Protein AF-A0A6I7XNF9-F1 (afdb_monomer)

Nearest PDB structures (fol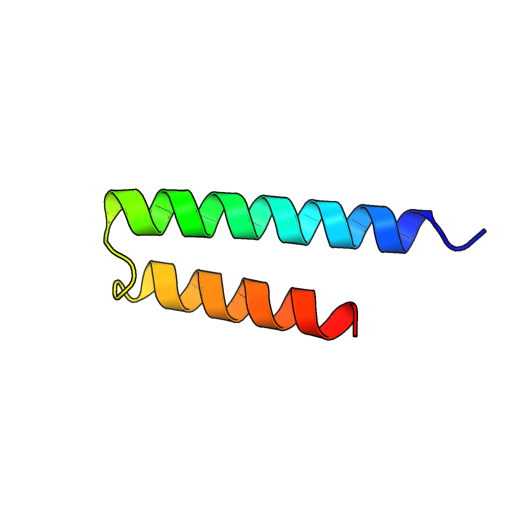dseek):
  2c0s-assembly1_A  TM=9.755E-01  e=5.371E-02  Bacillus anthracis str. Ames
  6gfo-assembly1_F  TM=9.742E-01  e=1.249E+00  Thermosynechococcus vestitus BP-1
  5nfd-assembly2_B  TM=9.353E-01  e=8.939E-01  Homo sapiens
  5npl-assembly1_A  TM=9.464E-01  e=1.093E+00  Microcystis aeruginosa PCC 7806
  7tzb-assembly1_B  TM=5.640E-01  e=6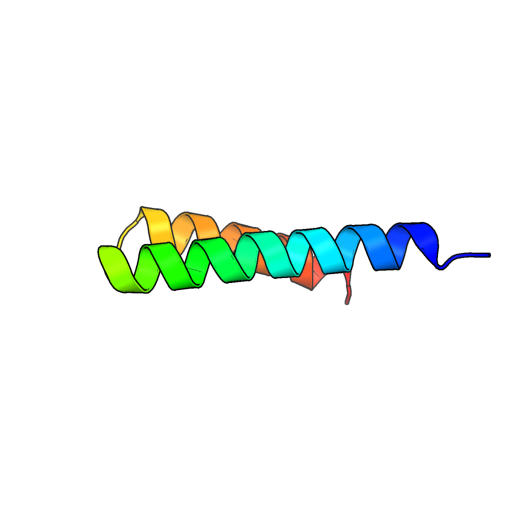.230E+00  Homo sapiens

Solvent-accessible surface area (backbone atoms only — not comparable to full-atom values): 2777 Å² total; per-residue (Å²): 142,73,60,70,65,56,53,53,52,51,54,51,46,53,52,44,49,51,51,26,53,52,41,23,73,77,64,33,72,84,29,70,67,23,45,56,39,47,55,52,41,51,58,54,54,61,72,75,105

Sequence (49 aa):
MCCLQCESLVVEIEKIRGLMVFTALEKGFTDPKTIEISQKLDQLLNRTN

pLDDT: mean 90.18, std 14.27, range [45.28, 98.69]

Foldseek 3Di:
DPVPVVVVLVVVLVVLVVVLVVCCVVPNCPPPVSVVSVVVSVVSVVVVD

Radius of gyration: 12.28 Å; Cα contacts (8 Å, |Δi|>4): 27; chains: 1; bounding box: 28×20×35 Å

Mean predicted aligned error: 4.76 Å

Secondary structure (DSSP, 8-state):
--HHHHHHHHHHHHHHHHHHHHHHHHH-TTSHHHHHHHHHHHHHHTT--

Structure (mmCIF, N/CA/C/O backbone):
data_AF-A0A6I7XNF9-F1
#
_entry.id   AF-A0A6I7XNF9-F1
#
loop_
_atom_site.group_PDB
_atom_site.id
_atom_site.type_symbol
_atom_site.label_atom_id
_atom_site.label_alt_id
_atom_site.label_comp_id
_atom_site.label_asym_id
_atom_site.label_entity_id
_atom_site.label_seq_id
_atom_site.pdbx_PDB_ins_code
_atom_site.Cartn_x
_atom_site.Cartn_y
_atom_site.Cartn_z
_atom_site.occupancy
_atom_site.B_iso_or_equiv
_atom_site.auth_seq_id
_atom_site.auth_comp_id
_atom_site.auth_asym_id
_atom_site.auth_atom_id
_atom_site.pdbx_PDB_model_num
ATOM 1 N N . MET A 1 1 ? 17.982 -1.271 -24.835 1.00 45.28 1 MET A N 1
ATOM 2 C CA . MET A 1 1 ? 17.325 -0.022 -24.395 1.00 45.28 1 MET A CA 1
ATOM 3 C C . MET A 1 1 ? 16.000 -0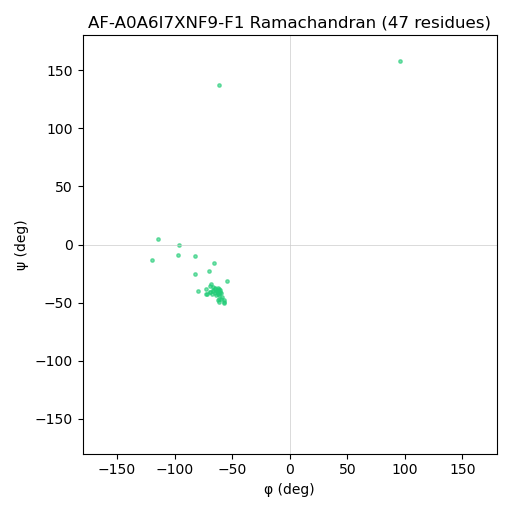.417 -23.731 1.00 45.28 1 MET A C 1
ATOM 5 O O . MET A 1 1 ? 14.972 -0.388 -24.381 1.00 45.28 1 MET A O 1
ATOM 9 N N . CYS A 1 2 ? 16.046 -0.930 -22.493 1.00 54.25 2 CYS A N 1
ATOM 10 C CA . CYS A 1 2 ? 14.879 -1.490 -21.773 1.00 54.25 2 CYS A CA 1
ATOM 11 C C . CYS A 1 2 ? 14.509 -0.657 -20.520 1.00 54.25 2 CYS A C 1
ATOM 13 O O . CYS A 1 2 ? 13.641 -1.025 -19.742 1.00 54.25 2 CYS A O 1
ATOM 15 N N . CYS A 1 3 ? 15.195 0.470 -20.297 1.00 60.97 3 CYS A N 1
ATOM 16 C CA . CYS A 1 3 ? 15.233 1.140 -18.994 1.00 60.97 3 CYS A CA 1
ATOM 17 C C . CYS A 1 3 ? 14.021 2.052 -18.719 1.00 60.97 3 CYS A C 1
ATOM 19 O O . CYS A 1 3 ? 13.645 2.221 -17.566 1.00 60.97 3 CYS A O 1
ATOM 21 N N . LEU A 1 4 ? 13.357 2.577 -19.759 1.00 60.03 4 LEU A N 1
ATOM 22 C CA . LEU A 1 4 ? 12.252 3.542 -19.610 1.00 60.03 4 LEU A CA 1
ATOM 23 C C . LEU A 1 4 ? 10.994 2.946 -18.951 1.00 60.03 4 LEU A C 1
ATOM 25 O O . LEU A 1 4 ? 10.324 3.619 -18.173 1.00 60.03 4 LEU A O 1
ATOM 29 N N . GLN A 1 5 ? 10.663 1.681 -19.239 1.00 60.41 5 GLN A N 1
ATOM 30 C CA . GLN A 1 5 ? 9.501 1.019 -18.628 1.00 60.41 5 GLN A CA 1
ATOM 31 C C . GLN A 1 5 ? 9.743 0.680 -17.153 1.00 60.41 5 GLN A C 1
ATOM 33 O O . GLN A 1 5 ? 8.842 0.860 -16.334 1.00 60.41 5 GLN A O 1
ATOM 38 N N . CYS A 1 6 ? 10.961 0.256 -16.801 1.00 65.06 6 CYS A N 1
ATOM 39 C CA . CYS A 1 6 ? 11.334 -0.005 -15.411 1.00 65.06 6 CYS A CA 1
ATOM 40 C C . CYS A 1 6 ? 11.322 1.281 -14.574 1.00 65.06 6 CYS A C 1
ATOM 42 O O . CYS A 1 6 ? 10.796 1.278 -13.465 1.00 65.06 6 CYS A O 1
ATOM 44 N N . GLU A 1 7 ? 11.829 2.392 -15.117 1.00 74.50 7 GLU A N 1
ATOM 45 C CA . GLU A 1 7 ? 11.780 3.699 -14.449 1.00 74.50 7 GLU A CA 1
ATOM 46 C C . GLU A 1 7 ? 10.338 4.157 -14.195 1.00 74.50 7 GLU A C 1
ATOM 48 O O . GLU A 1 7 ? 10.012 4.595 -13.091 1.00 74.50 7 GLU A O 1
ATOM 53 N N . SER A 1 8 ? 9.446 3.991 -15.178 1.00 84.81 8 SER A N 1
ATOM 54 C CA . SER A 1 8 ? 8.031 4.349 -15.020 1.00 84.81 8 SER A CA 1
ATOM 55 C C . SER A 1 8 ? 7.339 3.535 -13.923 1.00 84.81 8 SER A C 1
ATOM 57 O O . SER A 1 8 ? 6.556 4.094 -13.154 1.00 84.81 8 SER A O 1
ATOM 59 N N . LEU A 1 9 ? 7.621 2.232 -13.836 1.00 89.56 9 LEU A N 1
ATOM 60 C CA . LEU A 1 9 ? 7.011 1.352 -12.838 1.00 89.56 9 LEU A CA 1
ATOM 61 C C . LEU A 1 9 ? 7.505 1.673 -11.421 1.00 89.56 9 LEU A C 1
ATOM 63 O O . LEU A 1 9 ? 6.705 1.736 -10.490 1.00 89.56 9 LEU A O 1
ATOM 67 N N . VAL A 1 10 ? 8.801 1.951 -11.261 1.00 92.12 10 VAL A N 1
ATOM 68 C CA . VAL A 1 10 ? 9.380 2.361 -9.971 1.00 92.12 10 VAL A CA 1
ATOM 69 C C . VAL A 1 10 ? 8.767 3.678 -9.485 1.0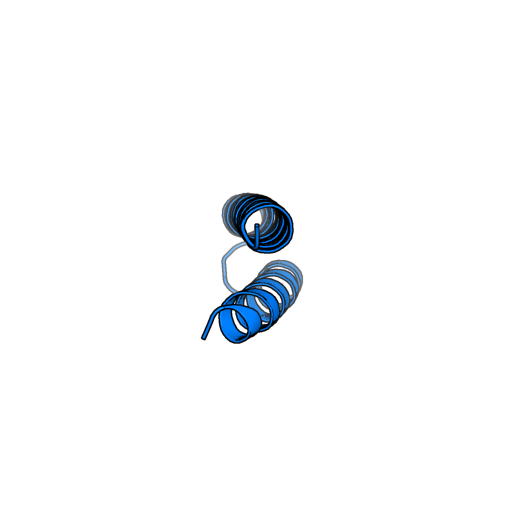0 92.12 10 VAL A C 1
ATOM 71 O O . VAL A 1 10 ? 8.403 3.792 -8.315 1.00 92.12 10 VAL A O 1
ATOM 74 N N . VAL A 1 11 ? 8.580 4.658 -10.375 1.00 93.62 11 VAL A N 1
ATOM 75 C CA . VAL A 1 11 ? 7.931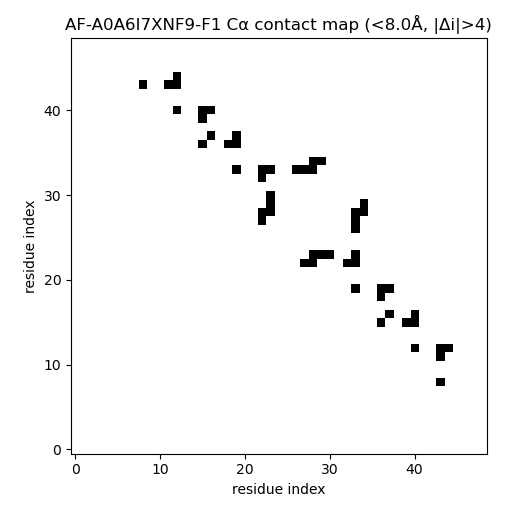 5.933 -10.021 1.00 93.62 11 VAL A CA 1
ATOM 76 C C . VAL A 1 11 ? 6.487 5.722 -9.558 1.00 93.62 11 VAL A C 1
ATOM 78 O O . VAL A 1 11 ? 6.034 6.391 -8.627 1.00 93.62 11 VAL A O 1
ATOM 81 N N . GLU A 1 12 ? 5.747 4.812 -10.189 1.00 94.69 12 GLU A N 1
ATOM 82 C CA . GLU A 1 12 ? 4.373 4.495 -9.792 1.00 94.69 12 GLU A CA 1
ATOM 83 C C . GLU A 1 12 ? 4.315 3.797 -8.424 1.00 94.69 12 GLU A C 1
ATOM 85 O O . GLU A 1 12 ? 3.507 4.182 -7.575 1.00 94.69 12 GLU A O 1
ATOM 90 N N . ILE A 1 13 ? 5.223 2.847 -8.174 1.00 96.12 13 ILE A N 1
ATOM 91 C CA . ILE A 1 13 ? 5.376 2.169 -6.878 1.00 96.12 13 ILE A CA 1
ATOM 92 C C . ILE A 1 13 ? 5.626 3.190 -5.765 1.00 96.12 13 ILE A C 1
ATOM 94 O O . ILE A 1 13 ? 4.929 3.173 -4.751 1.00 96.12 13 ILE A O 1
ATOM 98 N N . GLU A 1 14 ? 6.566 4.117 -5.957 1.00 96.88 14 GLU A N 1
ATOM 99 C CA . GLU A 1 14 ? 6.908 5.100 -4.925 1.00 96.88 14 GLU A CA 1
ATOM 100 C C . GLU A 1 14 ? 5.783 6.118 -4.678 1.00 96.88 14 GLU A C 1
ATOM 102 O O . GLU A 1 14 ? 5.523 6.492 -3.531 1.00 96.88 14 GLU A O 1
ATOM 107 N N . LYS A 1 15 ? 5.025 6.499 -5.715 1.00 97.31 15 LYS A N 1
ATOM 108 C CA . LYS A 1 15 ? 3.816 7.325 -5.547 1.00 97.31 15 LYS A CA 1
ATOM 109 C C . LYS A 1 15 ? 2.754 6.620 -4.703 1.00 97.31 15 LYS A C 1
ATOM 111 O O . LYS A 1 15 ? 2.210 7.221 -3.774 1.00 97.31 15 LYS A O 1
ATOM 116 N N . ILE A 1 16 ? 2.457 5.357 -5.011 1.00 97.94 16 ILE A N 1
ATOM 117 C CA . ILE A 1 16 ? 1.454 4.572 -4.279 1.00 97.94 16 ILE A CA 1
ATOM 118 C C . ILE A 1 16 ? 1.923 4.305 -2.842 1.00 97.94 16 ILE A C 1
ATOM 120 O O . ILE A 1 16 ? 1.130 4.443 -1.909 1.00 97.94 16 ILE A O 1
ATOM 124 N N . ARG A 1 17 ? 3.214 4.005 -2.638 1.00 98.12 17 ARG A N 1
ATOM 125 C CA . ARG A 1 17 ? 3.826 3.851 -1.309 1.00 98.12 17 ARG A CA 1
ATOM 126 C C . ARG A 1 17 ? 3.647 5.117 -0.470 1.00 98.12 17 ARG A C 1
ATOM 128 O O . ARG A 1 17 ? 3.204 5.024 0.675 1.00 98.12 17 ARG A O 1
ATOM 135 N N . GLY A 1 18 ? 3.936 6.289 -1.039 1.00 98.19 18 GLY A N 1
ATOM 136 C CA . GLY A 1 18 ? 3.743 7.574 -0.364 1.00 98.19 18 GLY A CA 1
ATOM 137 C C . GLY A 1 18 ? 2.287 7.806 0.050 1.00 98.19 18 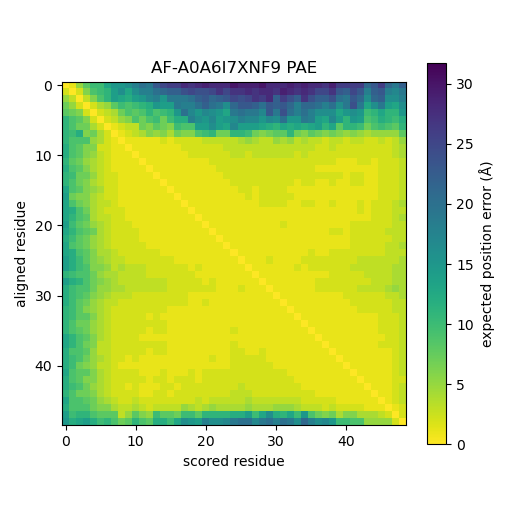GLY A C 1
ATOM 138 O O . GLY A 1 18 ? 2.021 8.168 1.196 1.00 98.19 18 GLY A O 1
ATOM 139 N N . LEU A 1 19 ? 1.338 7.516 -0.846 1.00 98.38 19 LEU A N 1
ATOM 140 C CA . LEU A 1 19 ? -0.094 7.625 -0.555 1.00 98.38 19 LEU A CA 1
ATOM 141 C C . LEU A 1 19 ? -0.539 6.668 0.562 1.00 98.38 19 LEU A C 1
ATOM 143 O O . LEU A 1 19 ? -1.338 7.055 1.417 1.00 98.38 19 LEU A O 1
ATOM 147 N N . MET A 1 20 ? -0.023 5.436 0.573 1.00 98.50 20 MET A N 1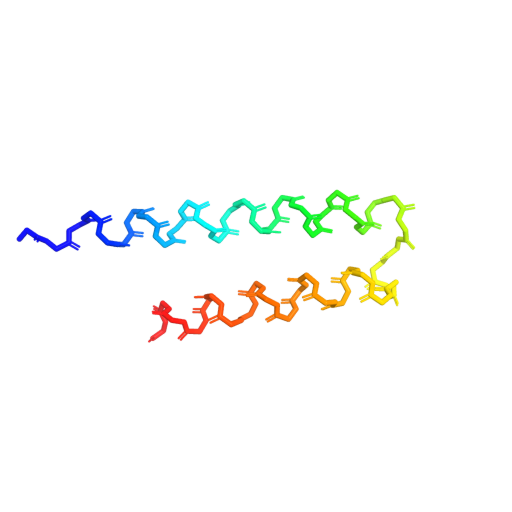
ATOM 148 C CA . MET A 1 20 ? -0.320 4.449 1.613 1.00 98.50 20 MET A CA 1
ATOM 149 C C . MET A 1 20 ? 0.141 4.943 2.983 1.00 98.50 20 MET A C 1
ATOM 151 O O . MET A 1 20 ? -0.647 4.928 3.923 1.00 98.50 20 MET A O 1
ATOM 155 N N . VAL A 1 21 ? 1.392 5.408 3.087 1.00 98.44 21 VAL A N 1
ATOM 156 C CA . VAL A 1 21 ? 1.961 5.923 4.343 1.00 98.44 21 VAL A CA 1
ATOM 157 C C . VAL A 1 21 ? 1.175 7.133 4.828 1.00 98.44 21 VAL A C 1
ATOM 159 O O . VAL A 1 21 ? 0.789 7.174 5.992 1.00 98.44 21 VAL A O 1
ATOM 162 N N . PHE A 1 22 ? 0.882 8.084 3.940 1.00 98.56 22 PHE A N 1
ATOM 163 C CA . PHE A 1 22 ? 0.073 9.251 4.280 1.00 98.56 22 PHE A CA 1
ATOM 164 C C . PHE A 1 22 ? -1.305 8.846 4.827 1.00 98.56 22 PHE A C 1
ATOM 166 O O . PHE A 1 22 ? -1.684 9.256 5.921 1.00 98.56 22 PHE A O 1
ATOM 173 N N . THR A 1 23 ? -2.016 7.961 4.122 1.00 98.50 23 THR A N 1
ATOM 174 C CA . THR A 1 23 ? -3.352 7.500 4.538 1.00 98.50 23 THR A CA 1
ATOM 175 C C . THR A 1 23 ? -3.299 6.713 5.850 1.00 98.50 23 THR A C 1
ATOM 177 O O . THR A 1 23 ? -4.168 6.880 6.702 1.00 98.50 23 THR A O 1
ATOM 180 N N . ALA A 1 24 ? -2.260 5.899 6.050 1.00 98.56 24 ALA A N 1
ATOM 181 C CA . ALA A 1 24 ? -2.049 5.152 7.284 1.00 98.56 24 ALA A CA 1
ATOM 182 C C . ALA A 1 24 ? -1.788 6.068 8.486 1.00 98.56 24 ALA A C 1
ATOM 184 O O . ALA A 1 24 ? -2.267 5.779 9.580 1.00 98.56 24 ALA A O 1
ATOM 185 N N . LEU A 1 25 ? -1.054 7.168 8.289 1.00 98.62 25 LEU A N 1
ATOM 186 C CA . LEU A 1 25 ? -0.816 8.167 9.332 1.00 98.62 25 LEU A CA 1
ATOM 187 C C . LEU A 1 25 ? -2.093 8.943 9.684 1.00 98.62 25 LEU A C 1
ATOM 189 O O . LEU A 1 25 ? -2.294 9.259 10.852 1.00 98.62 25 LEU A O 1
ATOM 193 N N . GLU A 1 26 ? -2.964 9.219 8.709 1.00 98.62 26 GLU A N 1
ATOM 194 C CA . GLU A 1 26 ? -4.228 9.930 8.952 1.00 98.62 26 GLU A CA 1
ATOM 195 C C . GLU A 1 26 ? -5.339 9.042 9.535 1.00 98.62 26 GLU A C 1
ATOM 197 O O . GLU A 1 26 ? -6.106 9.496 10.383 1.00 98.62 26 GLU A O 1
ATOM 202 N N . LYS A 1 27 ? -5.463 7.794 9.066 1.00 98.38 27 LYS A N 1
ATOM 203 C CA . LYS A 1 27 ? -6.629 6.925 9.333 1.00 98.38 27 LYS A CA 1
ATOM 204 C C . LYS A 1 27 ? -6.298 5.627 10.064 1.00 98.38 27 LYS A C 1
ATOM 206 O O . LYS A 1 27 ? -7.196 4.951 10.558 1.00 98.38 27 LYS A O 1
ATOM 211 N N . GLY A 1 28 ? -5.021 5.273 10.136 1.00 98.44 28 GLY A N 1
ATOM 212 C CA . GLY A 1 28 ? -4.546 3.993 10.644 1.00 98.44 28 GLY A CA 1
ATOM 213 C C . GLY A 1 28 ? -4.290 2.962 9.543 1.00 98.44 28 GLY A C 1
ATOM 214 O O . GLY A 1 28 ? -4.824 3.020 8.433 1.00 98.44 28 GLY A O 1
ATOM 215 N N . PHE A 1 29 ? -3.455 1.975 9.874 1.00 96.38 29 PHE A N 1
ATOM 216 C CA . PHE A 1 29 ? -3.057 0.896 8.960 1.00 96.38 29 PHE A CA 1
ATOM 217 C C . PHE A 1 29 ? -4.178 -0.099 8.645 1.00 96.38 29 PHE A C 1
ATOM 219 O O . PHE A 1 29 ? -4.134 -0.766 7.616 1.00 96.38 29 PHE A O 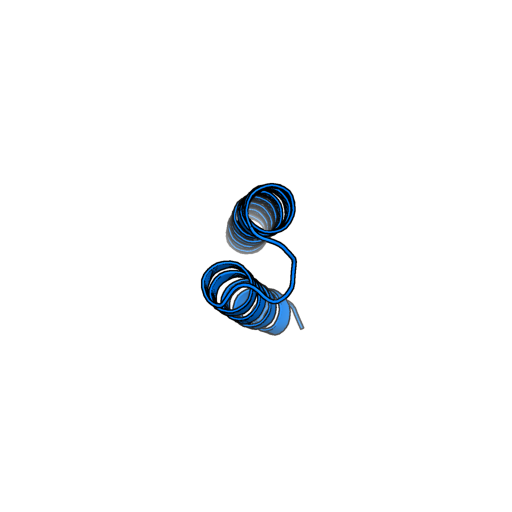1
ATOM 226 N N . THR A 1 30 ? -5.181 -0.197 9.516 1.00 97.50 30 THR A N 1
ATOM 227 C CA . THR A 1 30 ? -6.331 -1.095 9.355 1.00 97.50 30 THR A CA 1
ATOM 228 C C . THR A 1 30 ? -7.547 -0.410 8.735 1.00 97.50 30 THR A C 1
ATOM 230 O O . THR A 1 30 ? -8.575 -1.059 8.549 1.00 97.50 30 THR A O 1
ATOM 233 N N . ASP A 1 31 ? -7.458 0.885 8.412 1.00 98.69 31 ASP A N 1
ATOM 234 C CA . ASP A 1 31 ? -8.525 1.583 7.700 1.00 98.69 31 ASP A CA 1
ATOM 235 C C . ASP A 1 31 ? -8.747 0.935 6.318 1.00 98.69 31 ASP A C 1
ATOM 237 O O . ASP A 1 31 ? -7.769 0.648 5.615 1.00 98.69 31 ASP A O 1
ATOM 241 N N . PRO A 1 32 ? -10.005 0.725 5.880 1.00 98.69 32 PRO A N 1
ATOM 242 C CA . PRO A 1 32 ? -10.294 0.103 4.590 1.00 98.69 32 PRO A CA 1
ATOM 243 C C . PRO A 1 32 ? -9.615 0.797 3.406 1.00 98.69 32 PRO A C 1
ATOM 245 O O . PRO A 1 32 ? -9.245 0.133 2.438 1.00 98.69 32 PRO A O 1
ATOM 248 N N . LYS A 1 33 ? -9.409 2.121 3.476 1.00 98.25 33 LYS A N 1
ATOM 249 C CA . LYS A 1 33 ? -8.719 2.866 2.422 1.00 98.25 33 LYS A CA 1
ATOM 250 C C . LYS A 1 33 ? -7.230 2.555 2.403 1.00 98.25 33 LYS A C 1
ATOM 252 O O . LYS A 1 33 ? -6.677 2.359 1.324 1.00 98.25 33 LYS A O 1
ATOM 257 N N . THR A 1 34 ? -6.591 2.489 3.569 1.00 98.69 34 THR A N 1
ATOM 258 C CA . THR A 1 34 ? -5.177 2.111 3.674 1.00 98.69 34 THR A CA 1
ATOM 259 C C . THR A 1 34 ? -4.951 0.695 3.144 1.00 98.69 34 THR A C 1
ATOM 261 O O . THR A 1 34 ? -4.014 0.485 2.375 1.00 98.69 34 THR A O 1
ATOM 264 N N . ILE A 1 35 ? -5.853 -0.241 3.463 1.00 98.69 35 ILE A N 1
ATOM 265 C CA . ILE A 1 35 ? -5.819 -1.624 2.958 1.00 98.69 35 ILE A CA 1
ATOM 266 C C . ILE A 1 35 ? -6.001 -1.669 1.431 1.00 98.69 35 ILE A C 1
ATOM 268 O O . ILE A 1 35 ? -5.273 -2.376 0.737 1.00 98.69 35 ILE A O 1
ATOM 272 N N . GLU A 1 36 ? -6.938 -0.896 0.873 1.00 98.69 36 GLU A N 1
ATOM 273 C CA . GLU A 1 36 ? -7.128 -0.814 -0.584 1.00 98.69 36 GLU A CA 1
ATOM 274 C C . GLU A 1 36 ? -5.851 -0.318 -1.288 1.00 98.69 36 GLU A C 1
ATOM 276 O O . GLU A 1 36 ? -5.464 -0.833 -2.340 1.00 98.69 36 GLU A O 1
ATOM 281 N N . ILE A 1 37 ? -5.181 0.686 -0.714 1.00 98.62 37 ILE A N 1
ATOM 282 C CA . ILE A 1 37 ? -3.941 1.233 -1.274 1.00 98.62 37 ILE A CA 1
ATOM 283 C C . ILE A 1 37 ? -2.796 0.219 -1.145 1.00 98.62 37 ILE A C 1
ATOM 285 O O . ILE A 1 37 ? -2.042 0.054 -2.106 1.00 98.62 37 ILE A O 1
ATOM 289 N N . SER A 1 38 ? -2.678 -0.494 -0.018 1.00 98.25 38 SER A N 1
ATOM 290 C CA . SER A 1 38 ? -1.631 -1.508 0.164 1.00 98.25 38 SER A CA 1
ATOM 291 C C . SER A 1 38 ? -1.780 -2.662 -0.831 1.00 98.25 38 SER A C 1
ATOM 293 O O . SER A 1 38 ? -0.802 -3.066 -1.448 1.00 98.25 38 SER A O 1
ATOM 295 N N . GLN A 1 39 ? -3.008 -3.116 -1.099 1.00 98.44 39 GLN A N 1
ATOM 296 C CA . GLN A 1 39 ? -3.268 -4.147 -2.113 1.00 98.44 39 GLN A CA 1
ATOM 297 C C . GLN A 1 39 ? -2.872 -3.696 -3.527 1.00 98.44 39 GLN A C 1
ATOM 299 O O . GLN A 1 39 ? -2.352 -4.492 -4.311 1.00 98.44 39 GLN A O 1
ATOM 304 N N . LYS A 1 40 ? -3.081 -2.417 -3.869 1.00 97.31 40 LYS A N 1
ATOM 305 C CA . LYS A 1 40 ? -2.611 -1.855 -5.149 1.00 97.31 40 LYS A CA 1
ATOM 306 C C . LYS A 1 40 ? -1.087 -1.795 -5.214 1.00 97.31 40 LYS A C 1
ATOM 308 O O . LYS A 1 40 ? -0.519 -2.082 -6.266 1.00 97.31 40 LYS A O 1
ATOM 313 N N . LEU A 1 41 ? -0.429 -1.448 -4.107 1.00 97.56 41 LEU A N 1
ATOM 314 C CA . LEU A 1 41 ? 1.031 -1.463 -4.016 1.00 97.56 41 LEU A CA 1
ATOM 315 C C . LEU A 1 41 ? 1.580 -2.873 -4.266 1.00 97.56 41 LEU A C 1
ATOM 317 O O . LEU A 1 41 ? 2.474 -3.037 -5.093 1.00 97.56 41 LEU A O 1
ATOM 321 N N . ASP A 1 42 ? 0.990 -3.887 -3.631 1.00 97.62 42 ASP A N 1
ATOM 322 C CA . ASP A 1 42 ? 1.383 -5.290 -3.801 1.00 97.62 42 ASP A CA 1
ATOM 323 C C . ASP A 1 42 ? 1.224 -5.758 -5.255 1.00 97.62 42 ASP A C 1
ATOM 325 O O . ASP A 1 42 ? 2.096 -6.434 -5.803 1.00 97.62 42 ASP A O 1
ATOM 329 N N . GLN A 1 43 ? 0.139 -5.358 -5.927 1.00 96.06 43 GLN A N 1
ATOM 330 C CA . GLN A 1 43 ? -0.068 -5.660 -7.348 1.00 96.06 43 GLN A CA 1
ATOM 331 C C . GLN A 1 43 ? 1.024 -5.065 -8.244 1.00 96.06 43 GLN A C 1
ATOM 333 O O . GLN A 1 43 ? 1.420 -5.709 -9.215 1.00 96.06 43 GLN A O 1
ATOM 338 N N . LEU A 1 44 ? 1.503 -3.854 -7.945 1.00 94.00 44 LEU A N 1
ATOM 339 C CA . LEU A 1 44 ? 2.584 -3.217 -8.701 1.00 94.00 44 LEU A CA 1
ATOM 340 C C . LEU A 1 44 ? 3.939 -3.869 -8.410 1.00 94.00 44 LEU A C 1
ATOM 342 O O . LEU A 1 44 ? 4.689 -4.139 -9.346 1.00 94.00 44 LEU A O 1
ATOM 346 N N . LEU A 1 45 ? 4.228 -4.184 -7.145 1.00 93.19 45 LEU A N 1
ATOM 347 C CA . LEU 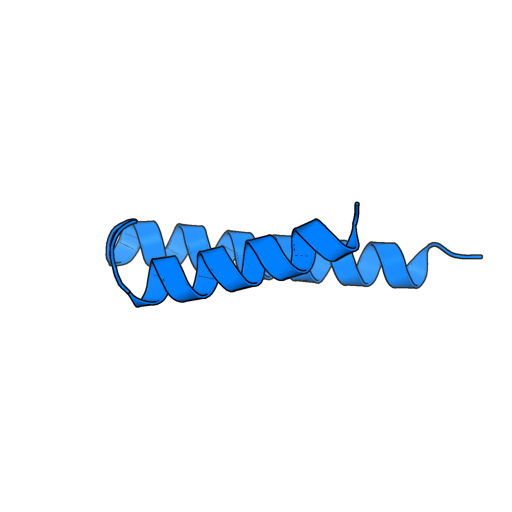A 1 45 ? 5.456 -4.880 -6.745 1.00 93.19 45 LEU A CA 1
ATOM 348 C C . LEU A 1 45 ? 5.557 -6.265 -7.398 1.00 93.19 45 LEU A C 1
ATOM 350 O O . LEU A 1 45 ? 6.615 -6.636 -7.902 1.00 93.19 45 LEU A O 1
ATOM 354 N N . ASN A 1 46 ? 4.447 -6.994 -7.507 1.00 93.62 46 ASN A N 1
ATOM 355 C CA . ASN A 1 46 ? 4.423 -8.293 -8.182 1.00 93.62 46 ASN A CA 1
ATOM 356 C C . ASN A 1 46 ? 4.710 -8.225 -9.691 1.00 93.62 46 ASN A C 1
ATOM 358 O O . ASN A 1 46 ? 5.024 -9.251 -10.281 1.00 93.62 46 ASN A O 1
ATOM 362 N N . ARG A 1 47 ? 4.639 -7.047 -10.327 1.00 87.44 47 ARG A N 1
ATOM 363 C CA . ARG A 1 47 ? 5.052 -6.861 -11.732 1.00 87.44 47 ARG A CA 1
ATOM 364 C C . ARG A 1 47 ? 6.562 -6.667 -11.893 1.00 87.44 47 ARG A C 1
ATOM 366 O O . ARG A 1 47 ? 7.039 -6.641 -13.022 1.00 87.44 47 ARG A O 1
ATOM 373 N N . THR A 1 48 ? 7.284 -6.477 -10.785 1.00 76.44 48 THR A N 1
ATOM 374 C CA . THR A 1 48 ? 8.752 -6.359 -10.760 1.00 76.44 48 THR A CA 1
ATOM 375 C C . THR A 1 48 ? 9.470 -7.666 -10.417 1.00 76.44 48 THR A C 1
ATOM 377 O O . THR A 1 48 ? 10.693 -7.708 -10.534 1.00 76.44 48 THR A O 1
ATOM 380 N N . ASN A 1 49 ? 8.726 -8.702 -10.005 1.00 59.81 49 ASN A N 1
ATOM 381 C CA . ASN A 1 49 ? 9.236 -10.053 -9.743 1.00 59.81 49 ASN A CA 1
ATOM 382 C C . ASN A 1 49 ? 9.297 -10.907 -11.012 1.00 59.81 49 ASN A C 1
ATOM 384 O O . ASN A 1 49 ? 8.417 -10.735 -11.886 1.00 59.81 49 ASN A O 1
#